Protein AF-A3V4H2-F1 (afdb_monomer_lite)

Organism: NCBI:txid314232

Foldseek 3Di:
DPPPPPVVVVVVVCCVQLVDDPVVNVVVLCVVCVPPVVSSVVSVVVSVVVVVVVVDPPD

Radius of gyration: 13.82 Å; chains: 1; bounding box: 40×31×28 Å

pLDDT: mean 82.36, std 16.07, range [44.22, 94.25]

Structure (mmCIF, N/CA/C/O backbone):
data_AF-A3V4H2-F1
#
_entry.id   AF-A3V4H2-F1
#
loop_
_atom_site.group_PDB
_atom_site.id
_atom_site.type_symbol
_atom_site.label_atom_id
_atom_site.label_alt_id
_atom_site.label_comp_id
_atom_site.label_asym_id
_atom_site.label_entity_id
_atom_site.label_seq_id
_atom_site.pdbx_PDB_ins_code
_atom_site.Cartn_x
_atom_site.Cartn_y
_atom_site.Cartn_z
_atom_site.occupancy
_atom_site.B_iso_or_equiv
_atom_site.auth_seq_id
_atom_site.auth_comp_id
_atom_site.auth_asym_id
_atom_site.auth_atom_id
_atom_site.pdbx_PDB_model_num
ATOM 1 N N . MET A 1 1 ? 18.146 -22.254 -20.128 1.00 44.22 1 MET A N 1
ATOM 2 C CA . MET A 1 1 ? 17.722 -21.508 -18.927 1.00 44.22 1 MET A CA 1
ATOM 3 C C . MET A 1 1 ? 16.471 -20.744 -19.316 1.00 44.22 1 MET A C 1
ATOM 5 O O . MET A 1 1 ? 16.544 -19.970 -20.261 1.00 44.22 1 MET A O 1
ATOM 9 N N . GLN A 1 2 ? 15.313 -21.069 -18.738 1.00 47.31 2 GLN A N 1
ATOM 10 C CA . GLN A 1 2 ? 14.079 -20.335 -19.040 1.00 47.31 2 GLN A CA 1
ATOM 11 C C . GLN A 1 2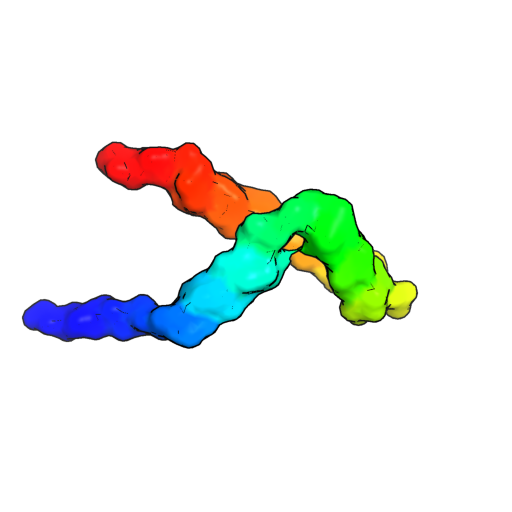 ? 14.233 -18.910 -18.488 1.00 47.31 2 GLN A C 1
ATOM 13 O O . GLN A 1 2 ? 14.711 -18.778 -17.360 1.00 47.31 2 GLN A O 1
ATOM 18 N N . PRO A 1 3 ? 13.913 -17.853 -19.253 1.00 47.38 3 PRO A N 1
ATOM 19 C CA . PRO A 1 3 ? 13.918 -16.507 -18.711 1.00 47.38 3 PRO A CA 1
ATOM 20 C C . PRO A 1 3 ? 12.839 -16.449 -17.633 1.00 47.38 3 PRO A C 1
ATOM 22 O O . PRO A 1 3 ? 11.671 -16.734 -17.894 1.00 47.38 3 PRO A O 1
ATOM 25 N N . ASP A 1 4 ? 13.271 -16.141 -16.416 1.00 54.81 4 ASP A N 1
ATOM 26 C CA . ASP A 1 4 ? 12.431 -15.820 -15.271 1.00 54.81 4 ASP A CA 1
ATOM 27 C C . ASP A 1 4 ? 11.464 -14.715 -15.728 1.00 54.81 4 ASP A C 1
ATOM 29 O O . ASP A 1 4 ? 11.848 -13.549 -15.846 1.00 54.81 4 ASP A O 1
ATOM 33 N N . HIS A 1 5 ? 10.237 -15.087 -16.115 1.00 52.91 5 HIS A N 1
ATOM 34 C CA . HIS A 1 5 ? 9.168 -14.154 -16.470 1.00 52.91 5 HIS A CA 1
ATOM 35 C C . HIS A 1 5 ? 8.727 -13.461 -15.177 1.00 52.91 5 HIS A C 1
ATOM 37 O O . HIS A 1 5 ? 7.631 -13.686 -14.665 1.00 52.91 5 HIS A O 1
ATOM 43 N N . ARG A 1 6 ? 9.596 -12.609 -14.627 1.00 59.44 6 ARG A N 1
ATOM 44 C CA . ARG A 1 6 ? 9.195 -11.565 -13.696 1.00 59.44 6 ARG A CA 1
ATOM 45 C C . ARG A 1 6 ? 8.087 -10.810 -14.390 1.00 59.44 6 ARG A C 1
ATOM 47 O O . ARG A 1 6 ? 8.306 -10.198 -15.441 1.00 59.44 6 ARG A O 1
ATOM 54 N N . ASN A 1 7 ? 6.878 -10.958 -13.867 1.00 69.88 7 ASN A N 1
ATOM 55 C CA . ASN A 1 7 ? 5.700 -10.330 -14.419 1.00 69.88 7 ASN A CA 1
ATOM 56 C C . ASN A 1 7 ? 5.866 -8.821 -14.221 1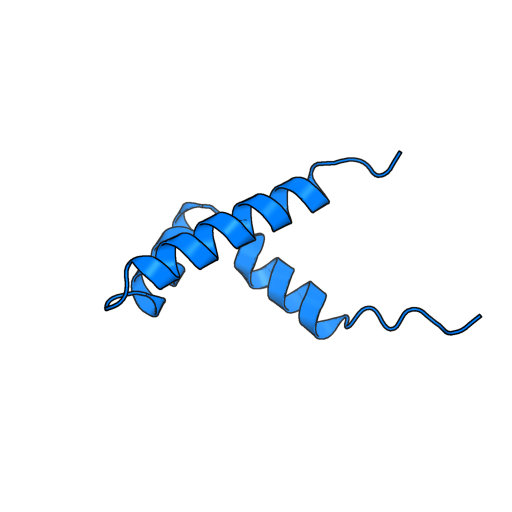.00 69.88 7 ASN A C 1
ATOM 58 O O . ASN A 1 7 ? 5.445 -8.255 -13.220 1.00 69.88 7 ASN A O 1
ATOM 62 N N . THR A 1 8 ? 6.537 -8.180 -15.179 1.00 75.50 8 THR A N 1
ATOM 63 C CA . THR A 1 8 ? 7.030 -6.802 -15.068 1.00 75.50 8 THR A CA 1
ATOM 64 C C . THR A 1 8 ? 5.875 -5.826 -14.848 1.00 75.50 8 THR A C 1
ATOM 66 O O . THR A 1 8 ? 6.046 -4.781 -14.227 1.00 75.50 8 THR A O 1
ATOM 69 N N . ALA A 1 9 ? 4.677 -6.177 -15.325 1.00 79.50 9 ALA A N 1
ATOM 70 C CA . ALA A 1 9 ? 3.456 -5.434 -15.054 1.00 79.50 9 ALA A CA 1
ATOM 71 C C . ALA A 1 9 ? 3.015 -5.556 -13.586 1.00 79.50 9 ALA A C 1
ATOM 73 O O . ALA A 1 9 ? 2.667 -4.548 -12.976 1.00 79.50 9 ALA A O 1
ATOM 74 N N . ALA A 1 10 ? 3.069 -6.759 -13.006 1.00 82.81 10 ALA A N 1
ATOM 75 C CA . ALA A 1 10 ? 2.759 -6.981 -11.595 1.00 82.81 10 ALA A CA 1
ATOM 76 C C . ALA A 1 10 ? 3.778 -6.299 -10.671 1.00 82.81 10 ALA A C 1
ATOM 78 O O . ALA A 1 10 ? 3.374 -5.656 -9.707 1.00 82.81 10 ALA A O 1
ATOM 79 N N . ASP A 1 11 ? 5.071 -6.356 -11.002 1.00 83.75 11 ASP A N 1
ATOM 80 C CA . ASP A 1 11 ? 6.121 -5.686 -10.224 1.00 83.75 11 ASP A CA 1
ATOM 81 C C . ASP A 1 11 ? 5.944 -4.161 -10.234 1.00 83.75 11 ASP A C 1
ATOM 83 O O . ASP A 1 11 ? 6.004 -3.514 -9.189 1.00 83.75 11 ASP A O 1
ATOM 87 N N . ARG A 1 12 ? 5.644 -3.577 -11.404 1.00 85.56 12 ARG A N 1
ATOM 88 C CA . ARG A 1 12 ? 5.354 -2.138 -11.524 1.00 85.56 12 ARG A CA 1
ATOM 89 C C . ARG A 1 12 ? 4.082 -1.735 -10.788 1.00 85.56 12 ARG A C 1
ATOM 91 O O . ARG A 1 12 ? 4.044 -0.663 -10.194 1.00 85.56 12 ARG A O 1
ATOM 98 N N . ALA A 1 13 ? 3.045 -2.571 -10.819 1.00 88.94 13 ALA A N 1
ATOM 99 C CA . ALA A 1 13 ? 1.813 -2.315 -10.080 1.00 88.94 13 ALA A CA 1
ATOM 100 C C . ALA A 1 13 ? 2.047 -2.380 -8.563 1.00 88.94 13 ALA A C 1
ATOM 102 O O . ALA A 1 13 ? 1.583 -1.506 -7.832 1.00 88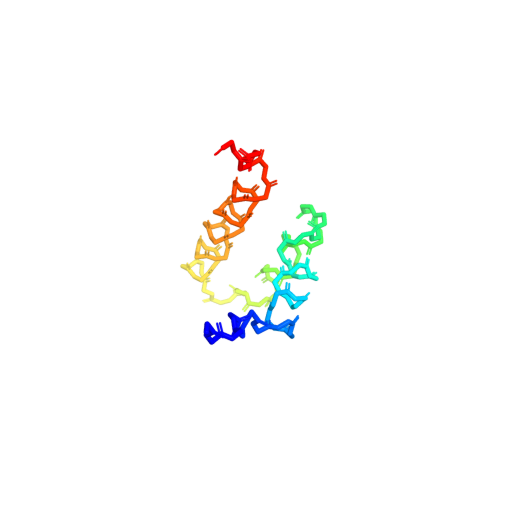.94 13 ALA A O 1
ATOM 103 N N . ALA A 1 14 ? 2.810 -3.373 -8.095 1.00 88.31 14 ALA A N 1
ATOM 104 C CA . ALA A 1 14 ? 3.203 -3.491 -6.697 1.00 88.31 14 ALA A CA 1
ATOM 105 C C . ALA A 1 14 ? 4.035 -2.284 -6.249 1.00 88.31 14 ALA A C 1
ATOM 107 O O . ALA A 1 14 ? 3.808 -1.757 -5.165 1.00 88.31 14 ALA A O 1
ATOM 108 N N . GLU A 1 15 ? 4.934 -1.787 -7.096 1.00 89.31 15 GLU A N 1
ATOM 109 C CA . GLU A 1 15 ? 5.706 -0.576 -6.826 1.00 89.31 15 GLU A CA 1
ATOM 110 C C . GLU A 1 15 ? 4.857 0.684 -6.764 1.00 89.31 15 GLU A C 1
ATOM 112 O O . GLU A 1 15 ? 4.950 1.423 -5.783 1.00 89.31 15 GLU A O 1
ATOM 117 N N . ALA A 1 16 ? 3.987 0.896 -7.748 1.00 91.62 16 ALA A N 1
ATOM 118 C CA . ALA A 1 16 ? 3.084 2.038 -7.762 1.00 91.62 16 ALA A CA 1
ATOM 119 C C . ALA A 1 16 ? 2.155 2.055 -6.536 1.00 91.62 16 ALA A C 1
ATOM 121 O O . ALA A 1 16 ? 1.814 3.124 -6.037 1.00 91.62 16 ALA A O 1
ATOM 122 N N . PHE A 1 17 ? 1.758 0.878 -6.040 1.00 92.50 17 PHE A N 1
ATOM 123 C CA . PHE A 1 17 ? 0.805 0.762 -4.941 1.00 92.50 17 PHE A CA 1
ATOM 124 C C . PHE A 1 17 ? 1.455 0.688 -3.551 1.00 92.50 17 PHE A C 1
ATOM 126 O O . PHE A 1 17 ? 1.057 1.419 -2.650 1.00 92.50 17 PHE A O 1
ATOM 133 N N . TYR A 1 18 ? 2.444 -0.178 -3.332 1.00 92.94 18 TYR A N 1
ATOM 134 C CA . TYR A 1 18 ? 3.073 -0.369 -2.018 1.00 92.94 18 TYR A CA 1
ATOM 135 C C . TYR A 1 18 ? 4.278 0.550 -1.781 1.00 92.94 18 TYR A C 1
ATOM 137 O O . TYR A 1 18 ? 4.626 0.798 -0.624 1.00 92.94 18 TYR A O 1
ATOM 145 N N . GLY A 1 19 ? 4.888 1.074 -2.851 1.00 89.69 19 GLY A N 1
ATOM 146 C CA . GLY A 1 19 ? 6.024 2.000 -2.799 1.00 89.69 19 GLY A CA 1
ATOM 147 C C . GLY A 1 19 ? 5.649 3.475 -2.630 1.00 89.69 19 GLY A C 1
ATOM 148 O O . GLY A 1 19 ? 6.540 4.308 -2.489 1.00 89.69 19 GLY A O 1
ATOM 149 N N . GLN A 1 20 ? 4.358 3.817 -2.631 1.00 92.69 20 GLN A N 1
ATOM 150 C CA . GLN A 1 20 ? 3.902 5.182 -2.358 1.00 92.69 20 GLN A CA 1
ATOM 151 C C . GLN A 1 20 ? 4.174 5.607 -0.901 1.00 92.69 20 GLN A C 1
ATOM 153 O O . GLN A 1 20 ? 4.399 4.768 -0.020 1.00 92.69 20 GLN A O 1
ATOM 158 N N . SER A 1 21 ? 4.103 6.914 -0.638 1.00 93.12 21 SER A N 1
ATOM 159 C CA . SER A 1 21 ? 4.233 7.490 0.707 1.00 93.12 21 SER A CA 1
ATOM 160 C C . SER A 1 21 ? 3.182 6.945 1.678 1.00 93.12 21 SER A C 1
ATOM 162 O O . SER A 1 21 ? 2.066 6.612 1.275 1.00 93.12 21 SER A O 1
ATOM 164 N N . ASP A 1 22 ? 3.507 6.914 2.970 1.00 90.31 22 ASP A N 1
ATOM 165 C CA . ASP A 1 22 ? 2.624 6.378 4.013 1.00 90.31 22 ASP A CA 1
ATOM 166 C C . ASP A 1 22 ? 1.235 7.021 4.050 1.00 90.31 22 ASP A C 1
ATOM 168 O O . ASP A 1 22 ? 0.246 6.291 4.085 1.00 90.31 22 ASP A O 1
ATOM 172 N N . ASP A 1 23 ? 1.141 8.349 3.952 1.00 93.25 23 ASP A N 1
ATOM 173 C CA . ASP A 1 23 ? -0.142 9.065 3.890 1.00 93.25 23 ASP A CA 1
ATOM 174 C C . ASP A 1 23 ? -0.990 8.671 2.674 1.00 93.25 23 ASP A C 1
ATOM 176 O O . ASP A 1 23 ? -2.195 8.435 2.792 1.00 93.25 23 ASP A O 1
ATOM 180 N N . ALA A 1 24 ? -0.362 8.567 1.500 1.00 93.25 24 ALA A N 1
ATOM 181 C CA . ALA A 1 24 ? -1.050 8.215 0.262 1.00 93.25 24 ALA A CA 1
ATOM 182 C C . ALA A 1 24 ? -1.581 6.774 0.325 1.00 93.25 24 ALA A C 1
ATOM 184 O O . ALA A 1 24 ? -2.757 6.526 0.046 1.00 93.25 24 ALA A O 1
ATOM 185 N N . PHE A 1 25 ? -0.752 5.848 0.817 1.00 94.19 25 PHE A N 1
ATOM 186 C CA . PHE A 1 25 ? -1.147 4.463 1.042 1.00 94.19 25 PHE A CA 1
ATOM 187 C C . PHE A 1 25 ? -2.278 4.349 2.066 1.00 94.19 25 PHE A C 1
ATOM 189 O O . PHE A 1 25 ? -3.254 3.636 1.833 1.00 94.19 25 PHE A O 1
ATOM 196 N N . ALA A 1 26 ? -2.169 5.053 3.195 1.00 92.44 26 ALA A N 1
ATOM 197 C CA . ALA A 1 26 ? -3.169 5.012 4.253 1.00 92.44 26 ALA A CA 1
ATOM 198 C C . ALA A 1 26 ? -4.531 5.503 3.751 1.00 92.44 26 ALA A C 1
ATOM 200 O O . ALA A 1 26 ? -5.537 4.826 3.974 1.00 92.44 26 ALA A O 1
ATOM 201 N N . LYS A 1 27 ? -4.554 6.621 3.016 1.00 94.25 27 LYS A N 1
ATOM 202 C CA . LYS A 1 27 ? -5.773 7.164 2.410 1.00 94.25 27 LYS A CA 1
ATOM 203 C C . LYS A 1 27 ? -6.395 6.179 1.420 1.00 94.25 27 LYS A C 1
ATOM 205 O O . LYS A 1 27 ? -7.582 5.878 1.517 1.00 94.25 27 LYS A O 1
ATOM 210 N N . GLN A 1 28 ? -5.588 5.618 0.522 1.00 93.75 28 GLN A N 1
ATOM 211 C CA . GLN A 1 28 ? -6.077 4.701 -0.503 1.00 93.75 28 GLN A CA 1
ATOM 212 C C . GLN A 1 28 ? -6.612 3.389 0.097 1.00 93.75 28 GLN A C 1
ATOM 214 O O . GLN A 1 28 ? -7.673 2.909 -0.298 1.00 93.75 28 GLN A O 1
ATOM 219 N N . VAL A 1 29 ? -5.928 2.823 1.098 1.00 93.38 29 VAL A N 1
ATOM 220 C CA . VAL A 1 29 ? -6.399 1.619 1.803 1.00 93.38 29 VAL A CA 1
ATOM 221 C C . VAL A 1 29 ? -7.660 1.912 2.609 1.00 93.38 29 VAL A C 1
ATOM 223 O O . VAL A 1 29 ? -8.552 1.069 2.634 1.00 93.38 29 VAL A O 1
ATOM 226 N N . GLN A 1 30 ? -7.777 3.089 3.228 1.00 92.25 30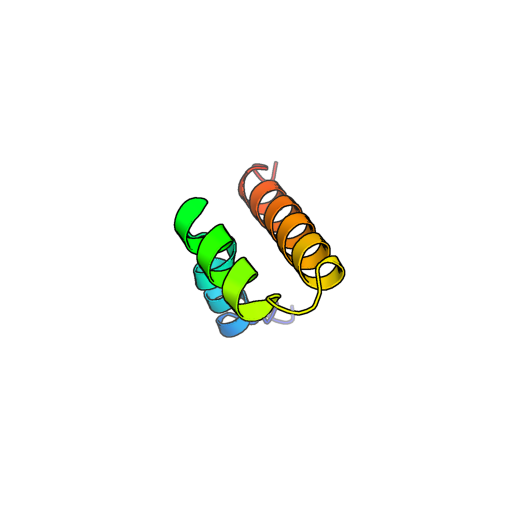 GLN A N 1
ATOM 227 C CA . GLN A 1 30 ? -8.989 3.490 3.943 1.00 92.25 30 GLN A CA 1
ATOM 228 C C . GLN A 1 30 ? -10.203 3.586 3.006 1.00 92.25 30 GLN A C 1
ATOM 230 O O . GLN A 1 30 ? -11.300 3.183 3.388 1.00 92.25 30 GLN A O 1
ATOM 235 N N . GLU A 1 31 ? -10.019 4.080 1.780 1.00 92.62 31 GLU A N 1
ATOM 236 C CA . GLU A 1 31 ? -11.086 4.131 0.774 1.00 92.62 31 GLU A CA 1
ATOM 237 C C . GLU A 1 31 ? -11.475 2.733 0.274 1.00 92.62 31 GLU A C 1
ATOM 239 O O . GLU A 1 31 ? -12.663 2.410 0.234 1.00 92.62 31 GLU A O 1
ATOM 244 N N . ILE A 1 32 ? -10.494 1.876 -0.038 1.00 91.25 32 ILE A N 1
ATOM 245 C CA . ILE A 1 32 ? -10.726 0.500 -0.516 1.00 91.25 32 ILE A CA 1
ATOM 246 C C . ILE A 1 32 ? -11.371 -0.369 0.574 1.00 91.25 32 ILE A C 1
ATOM 248 O O . ILE A 1 32 ? -12.279 -1.151 0.302 1.00 91.25 32 ILE A O 1
ATOM 252 N N . CYS A 1 33 ? -10.911 -0.228 1.816 1.00 93.31 33 CYS A N 1
ATOM 253 C CA . CYS A 1 33 ? -11.296 -1.076 2.944 1.00 93.31 33 CYS A CA 1
ATOM 254 C C . CYS A 1 33 ? -12.370 -0.435 3.828 1.00 93.31 33 CYS A C 1
ATOM 256 O O . CYS A 1 33 ? -12.548 -0.873 4.962 1.00 93.31 33 CYS A O 1
ATOM 258 N N . ARG A 1 34 ? -13.088 0.590 3.341 1.00 87.25 34 ARG A N 1
ATOM 259 C CA . ARG A 1 34 ? -14.050 1.382 4.133 1.00 87.25 34 ARG A CA 1
ATOM 260 C C . ARG A 1 34 ? -15.029 0.529 4.955 1.00 87.25 34 ARG A C 1
ATOM 262 O O . ARG A 1 34 ? -15.437 0.958 6.027 1.00 87.25 34 ARG A O 1
ATOM 269 N N . ASN A 1 35 ? -15.389 -0.656 4.461 1.00 89.12 35 ASN A N 1
ATOM 270 C CA . ASN A 1 35 ? -16.357 -1.555 5.094 1.00 89.12 35 ASN A CA 1
ATOM 271 C C . ASN A 1 35 ? -15.734 -2.833 5.695 1.00 89.12 35 ASN A C 1
ATOM 273 O O . ASN A 1 35 ? -16.479 -3.674 6.191 1.00 89.12 35 ASN A O 1
ATOM 277 N N . ASP A 1 36 ? -14.408 -3.013 5.634 1.00 89.69 36 ASP A N 1
ATOM 278 C CA . ASP A 1 36 ? -13.741 -4.225 6.129 1.00 89.69 36 ASP A CA 1
ATOM 279 C C . ASP A 1 36 ? -12.346 -3.935 6.715 1.00 89.69 36 ASP A C 1
ATOM 281 O O . ASP A 1 36 ? -11.340 -3.794 6.013 1.00 89.69 36 ASP A O 1
ATOM 285 N N . GLU A 1 37 ? -12.270 -3.909 8.045 1.00 87.62 37 GLU A N 1
ATOM 286 C CA . GLU A 1 37 ? -11.019 -3.701 8.778 1.00 87.62 37 GLU A CA 1
ATOM 287 C C . GLU A 1 37 ? -10.021 -4.859 8.631 1.00 87.62 37 GLU A C 1
ATOM 289 O O . GLU A 1 37 ? -8.809 -4.654 8.760 1.00 87.62 37 GLU A O 1
ATOM 294 N N . ARG A 1 38 ? -10.486 -6.079 8.334 1.00 91.38 38 ARG A N 1
ATOM 295 C CA . ARG A 1 38 ? -9.601 -7.237 8.130 1.00 91.38 38 ARG A CA 1
ATOM 296 C C . ARG A 1 38 ? -8.802 -7.059 6.848 1.00 91.38 38 ARG A C 1
ATOM 298 O O . ARG A 1 38 ? -7.605 -7.341 6.826 1.00 91.38 38 ARG A O 1
ATOM 305 N N . LEU A 1 39 ? -9.436 -6.519 5.809 1.00 89.69 39 LEU A N 1
ATOM 306 C CA . LEU A 1 39 ? -8.775 -6.219 4.543 1.00 89.69 39 LEU A CA 1
ATOM 307 C C . LEU A 1 39 ? -7.688 -5.144 4.716 1.00 89.69 39 LEU A C 1
ATOM 309 O O . LEU A 1 39 ? -6.584 -5.279 4.183 1.00 89.69 39 LEU A O 1
ATOM 313 N 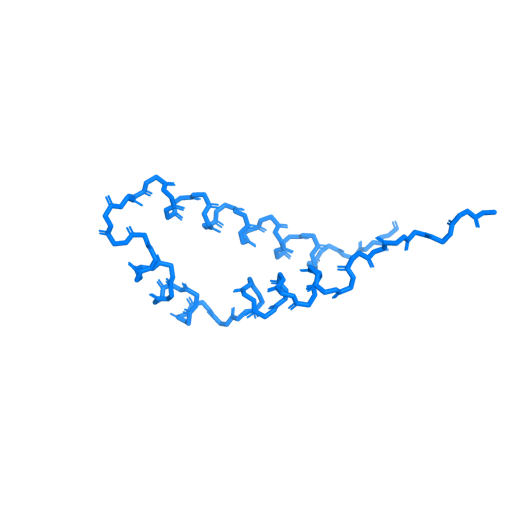N . MET A 1 40 ? -7.941 -4.137 5.555 1.00 92.00 40 MET A N 1
ATOM 314 C CA . MET A 1 40 ? -6.943 -3.122 5.908 1.00 92.00 40 MET A CA 1
ATOM 315 C C . MET A 1 40 ? -5.707 -3.735 6.589 1.00 92.00 40 MET A C 1
ATOM 317 O O . MET A 1 40 ? -4.578 -3.342 6.281 1.00 92.00 40 MET A O 1
ATOM 321 N N . GLN A 1 41 ? -5.884 -4.721 7.478 1.00 90.69 41 GLN A N 1
ATOM 322 C CA . GLN A 1 41 ? -4.755 -5.429 8.098 1.00 90.69 41 GLN A CA 1
ATOM 323 C C . GLN A 1 41 ? -3.934 -6.220 7.073 1.00 90.69 41 GLN A C 1
ATOM 325 O O . GLN A 1 41 ? -2.703 -6.204 7.138 1.00 90.69 41 GLN A O 1
ATOM 330 N N . VAL A 1 42 ? -4.595 -6.861 6.102 1.00 94.06 42 VAL A N 1
ATOM 331 C CA . VAL A 1 42 ? -3.918 -7.578 5.011 1.00 94.06 42 VAL A CA 1
ATOM 332 C C . VAL A 1 42 ? -3.053 -6.617 4.199 1.00 94.06 42 VAL A C 1
ATOM 334 O O . VAL A 1 42 ? -1.859 -6.864 4.053 1.00 94.06 42 VAL A O 1
ATOM 337 N N . PHE A 1 43 ? -3.598 -5.484 3.747 1.00 93.62 43 PHE A N 1
ATOM 338 C CA . PHE A 1 43 ? -2.830 -4.505 2.971 1.00 93.62 43 PHE A CA 1
ATOM 339 C C . PHE A 1 43 ? -1.617 -3.965 3.731 1.00 93.62 43 PHE A C 1
ATOM 341 O O . PHE A 1 43 ? -0.528 -3.878 3.162 1.00 93.62 43 PHE A O 1
ATOM 348 N N . ARG A 1 44 ? -1.777 -3.646 5.020 1.00 92.25 44 ARG A N 1
ATOM 349 C CA . ARG A 1 44 ? -0.671 -3.176 5.869 1.00 92.25 44 ARG A CA 1
ATOM 350 C C . ARG A 1 44 ? 0.422 -4.232 6.017 1.00 92.25 44 ARG A C 1
ATOM 352 O O . ARG A 1 44 ? 1.597 -3.914 5.847 1.00 92.25 44 ARG A O 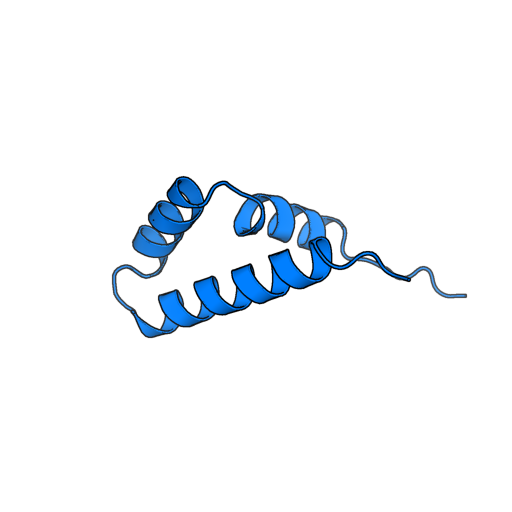1
ATOM 359 N N . ARG A 1 45 ? 0.046 -5.489 6.277 1.00 94.12 45 ARG A N 1
ATOM 360 C CA . ARG A 1 45 ? 0.997 -6.603 6.393 1.00 94.12 45 ARG A CA 1
ATOM 361 C C . ARG A 1 45 ? 1.732 -6.857 5.078 1.00 94.12 45 ARG A C 1
ATOM 363 O O . ARG A 1 45 ? 2.947 -7.038 5.092 1.00 94.12 45 ARG A O 1
ATOM 370 N N . THR A 1 46 ? 1.023 -6.830 3.952 1.00 93.50 46 THR A N 1
ATOM 371 C CA . THR A 1 46 ? 1.628 -7.013 2.627 1.00 93.50 46 THR A CA 1
ATOM 372 C C . THR A 1 46 ? 2.586 -5.874 2.287 1.00 93.50 46 THR A C 1
ATOM 374 O O . THR A 1 46 ? 3.678 -6.141 1.794 1.00 93.50 46 THR A O 1
ATOM 377 N N . ARG A 1 47 ? 2.248 -4.618 2.619 1.00 93.00 47 ARG A N 1
ATOM 378 C CA . ARG A 1 47 ? 3.163 -3.481 2.430 1.00 93.00 47 ARG A CA 1
ATOM 379 C C . ARG A 1 47 ? 4.431 -3.626 3.263 1.00 93.00 47 ARG A C 1
ATOM 381 O O . ARG A 1 47 ? 5.516 -3.394 2.746 1.00 93.00 47 ARG A O 1
ATOM 388 N N . ALA A 1 48 ? 4.306 -4.041 4.522 1.00 92.00 48 ALA A N 1
ATOM 389 C CA . ALA A 1 48 ? 5.464 -4.277 5.380 1.00 92.00 48 ALA A CA 1
ATOM 390 C C . ALA A 1 48 ? 6.402 -5.342 4.786 1.00 92.00 48 ALA A C 1
ATOM 392 O O . ALA A 1 48 ? 7.605 -5.112 4.694 1.00 92.00 48 ALA A O 1
ATOM 393 N N . ALA A 1 49 ? 5.850 -6.463 4.306 1.00 91.44 49 ALA A N 1
ATOM 394 C CA . ALA A 1 49 ? 6.632 -7.506 3.642 1.00 91.44 49 ALA A CA 1
ATOM 395 C C . ALA A 1 49 ? 7.303 -7.001 2.351 1.00 91.44 49 ALA A C 1
ATOM 397 O O . ALA A 1 49 ? 8.481 -7.264 2.125 1.00 91.44 49 ALA A O 1
ATOM 398 N N . TYR A 1 50 ? 6.578 -6.230 1.537 1.00 90.50 50 TYR A N 1
ATOM 399 C CA . TYR A 1 50 ? 7.100 -5.631 0.308 1.00 90.50 50 TYR A CA 1
ATOM 400 C C . TYR A 1 50 ? 8.273 -4.671 0.570 1.00 90.50 50 TYR A C 1
ATOM 402 O O . TYR A 1 50 ? 9.299 -4.727 -0.107 1.00 90.50 50 TYR A O 1
ATOM 410 N N . LEU A 1 51 ? 8.146 -3.801 1.576 1.00 88.94 51 LEU A N 1
ATOM 411 C CA . LEU A 1 51 ? 9.203 -2.860 1.951 1.00 88.94 51 LEU A CA 1
ATOM 412 C C . LEU A 1 51 ? 10.412 -3.574 2.568 1.00 88.94 51 LEU A C 1
ATOM 414 O O . LEU A 1 51 ? 11.542 -3.163 2.324 1.00 88.94 51 LEU A O 1
ATOM 418 N N . GLN A 1 52 ? 10.195 -4.655 3.322 1.00 89.25 52 GLN A N 1
ATOM 419 C CA . GLN A 1 52 ? 11.275 -5.471 3.877 1.00 89.25 52 GLN A CA 1
ATOM 420 C C . GLN A 1 52 ? 12.078 -6.187 2.780 1.00 89.25 52 GLN A C 1
ATOM 422 O O . GLN A 1 52 ? 13.308 -6.183 2.835 1.00 89.25 52 GLN A O 1
ATOM 427 N N . ASP A 1 53 ? 11.407 -6.754 1.773 1.00 84.69 53 ASP A N 1
ATOM 428 C CA . ASP A 1 53 ? 12.064 -7.387 0.619 1.00 84.69 53 ASP A CA 1
ATOM 429 C C . ASP A 1 53 ? 12.929 -6.381 -0.162 1.00 84.69 53 ASP A C 1
ATOM 431 O O . ASP A 1 53 ? 14.054 -6.692 -0.546 1.00 84.69 53 ASP A O 1
ATOM 435 N N . ARG A 1 54 ? 12.460 -5.132 -0.305 1.00 76.81 54 ARG A N 1
ATOM 436 C CA . ARG A 1 54 ? 13.218 -4.051 -0.962 1.00 76.81 54 ARG A CA 1
ATOM 437 C C . ARG A 1 54 ? 14.295 -3.395 -0.094 1.00 76.81 54 ARG A C 1
ATOM 439 O O . ARG A 1 54 ? 15.249 -2.847 -0.638 1.00 76.81 54 ARG A O 1
ATOM 446 N N . GLY A 1 55 ? 14.137 -3.410 1.227 1.00 62.78 55 GLY A N 1
ATOM 447 C CA . GLY A 1 55 ? 15.092 -2.840 2.181 1.00 62.78 55 GLY A CA 1
ATOM 448 C C . GLY A 1 55 ? 16.232 -3.788 2.553 1.00 62.78 55 GLY A C 1
ATOM 449 O O . GLY A 1 55 ? 17.242 -3.342 3.095 1.00 62.78 55 GLY A O 1
ATOM 450 N N . THR A 1 56 ? 16.095 -5.082 2.259 1.00 50.16 56 THR A N 1
ATOM 451 C CA . THR A 1 56 ? 17.143 -6.073 2.508 1.00 50.16 56 THR A CA 1
ATOM 452 C C . THR A 1 56 ? 18.070 -6.126 1.289 1.00 50.16 56 THR A C 1
ATOM 454 O O . THR A 1 56 ? 17.639 -6.587 0.229 1.00 50.16 56 THR A O 1
ATOM 457 N N . PRO A 1 57 ? 19.336 -5.673 1.376 1.00 46.94 57 PRO A N 1
ATOM 458 C CA . PRO A 1 57 ? 20.290 -5.921 0.305 1.00 46.94 57 PRO A CA 1
ATOM 459 C C . PRO A 1 57 ? 20.430 -7.439 0.138 1.00 46.94 57 PRO A C 1
ATOM 461 O O . PRO A 1 57 ? 20.745 -8.145 1.095 1.00 46.94 57 PRO A O 1
ATOM 464 N N . ARG A 1 58 ? 20.157 -7.946 -1.070 1.00 46.44 58 ARG A N 1
ATOM 465 C CA . ARG A 1 58 ? 20.481 -9.326 -1.454 1.00 46.44 58 ARG A CA 1
ATOM 466 C C . ARG A 1 58 ? 22.007 -9.473 -1.388 1.00 46.44 58 ARG A C 1
ATOM 468 O O . ARG A 1 58 ? 22.692 -9.048 -2.316 1.00 46.44 58 ARG A O 1
ATOM 475 N N . ILE A 1 59 ? 22.506 -9.978 -0.261 1.00 44.91 59 ILE A N 1
ATOM 476 C CA . ILE A 1 59 ? 23.882 -10.465 -0.075 1.00 44.91 59 ILE A CA 1
ATOM 477 C C . ILE A 1 59 ? 24.048 -11.850 -0.690 1.00 44.91 59 ILE A C 1
ATOM 479 O O . ILE A 1 59 ? 23.077 -12.641 -0.627 1.00 44.91 59 ILE A O 1
#

Secondary structure (DSSP, 8-state):
-------HHHHHHHHHHHSS-HHHHHHHHHHHTTT-HHHHHHHHHHHHHHHHHHHS---

Sequence (59 aa):
MQPDHRNTAADRAAEAFYGQSDDAFAKQVQEICRNDERLMQVFRRTRAAYLQDRGTPRI